Protein AF-A0A6V7WPK8-F1 (afdb_monomer_lite)

Radius of gyration: 22.75 Å; chains: 1; bounding box: 40×46×51 Å

InterPro domains:
  IPR001312 Hexokinase [PTHR19443] (11-66)
  IPR022672 Hexokinase, N-terminal [PF00349] (12-66)
  IPR043129 ATPase, nucleotide binding domain [SSF53067] (12-67)

Foldseek 3Di:
DDDDDLVPDDPVVSVVVVVVDDDPVNVVVVVVVVVVLLVLLPDDDPPRDRPDNPDDPPPPDDDPPPPPPPPPD

Organism: Meloidogyne enterolobii (NCBI:txid390850)

pLDDT: mean 85.02, std 13.9, range [41.31, 98.19]

Sequence (73 aa):
MDYPTEQQLPVEVRDIVKKFRVPVDRLKVISDDMVAAMKRGLESGSGRQSSIGMLPSFVPALPDGTDWQLLCY

Secondary structure (DSSP, 8-state):
--PPPGGGS-HHHHHHHHHTPPPHHHHHHHHHHHHHHHHHHHS-STT---SS--------S---S-GGGSS--

Structure (mmCIF, N/CA/C/O backbone):
data_AF-A0A6V7WPK8-F1
#
_entry.id   AF-A0A6V7WPK8-F1
#
loop_
_atom_site.group_PDB
_atom_site.id
_atom_site.type_symbol
_atom_site.label_atom_id
_atom_site.label_alt_id
_atom_site.label_comp_id
_atom_site.label_asym_id
_atom_site.label_entity_id
_atom_site.label_seq_id
_atom_site.pdbx_PD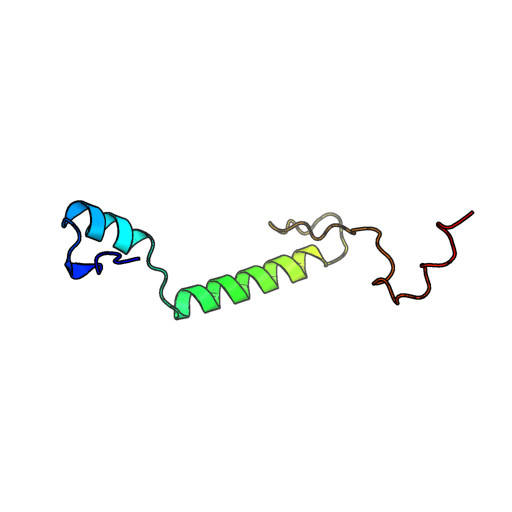B_ins_code
_atom_site.Cartn_x
_atom_site.Cartn_y
_atom_site.Cartn_z
_atom_site.occupancy
_atom_site.B_iso_or_equiv
_atom_site.auth_seq_id
_atom_site.auth_comp_id
_atom_site.auth_asym_id
_atom_site.auth_atom_id
_atom_site.pdbx_PDB_model_num
ATOM 1 N N . MET A 1 1 ? -16.552 -25.143 11.798 1.00 59.03 1 MET A N 1
ATOM 2 C CA . MET A 1 1 ? -15.848 -24.405 12.862 1.00 59.03 1 MET A CA 1
ATOM 3 C C . MET A 1 1 ? -16.813 -23.374 13.401 1.00 59.03 1 MET A C 1
ATOM 5 O O . MET A 1 1 ? -17.239 -22.524 12.630 1.00 59.03 1 MET A O 1
ATOM 9 N N . ASP A 1 2 ? -17.220 -23.517 14.657 1.00 82.50 2 ASP A N 1
ATOM 10 C CA . ASP A 1 2 ? -18.111 -22.576 15.337 1.00 82.50 2 ASP A CA 1
ATOM 11 C C . ASP A 1 2 ? -17.245 -21.481 15.973 1.00 82.50 2 ASP A C 1
ATOM 13 O O . ASP A 1 2 ? -16.748 -21.634 17.088 1.00 82.50 2 ASP A O 1
ATOM 17 N N . TYR A 1 3 ? -16.922 -20.438 15.201 1.00 77.00 3 TYR A N 1
ATOM 18 C CA . TYR A 1 3 ? -16.186 -19.295 15.740 1.00 77.00 3 TYR A CA 1
ATOM 19 C C . TYR A 1 3 ? -17.178 -18.315 16.367 1.00 77.00 3 TYR A C 1
ATOM 21 O O . TYR A 1 3 ? -18.152 -17.946 15.705 1.00 77.00 3 TYR A O 1
ATOM 29 N N . PRO A 1 4 ? -16.935 -17.858 17.608 1.00 76.19 4 PRO A N 1
ATOM 30 C CA . PRO A 1 4 ? -17.808 -16.890 18.245 1.00 76.19 4 PRO A CA 1
ATOM 31 C C . PRO A 1 4 ? -17.836 -15.590 17.438 1.00 76.19 4 PRO A C 1
ATOM 33 O O . PRO A 1 4 ? -16.803 -15.079 16.999 1.00 76.19 4 PRO A O 1
ATOM 36 N N . THR A 1 5 ? -19.036 -15.044 17.259 1.00 83.81 5 THR A N 1
ATOM 37 C CA . THR A 1 5 ? -19.229 -13.714 16.670 1.00 83.81 5 THR A CA 1
ATOM 38 C C . THR A 1 5 ? -18.626 -12.634 17.569 1.00 83.81 5 THR A C 1
ATOM 40 O O . THR A 1 5 ? -18.555 -12.790 18.786 1.00 83.81 5 THR A O 1
ATOM 43 N N . GLU A 1 6 ? -18.192 -11.504 17.000 1.00 80.62 6 GLU A N 1
ATOM 44 C CA . GLU A 1 6 ? -17.506 -10.440 17.758 1.00 80.62 6 GLU A CA 1
ATOM 45 C C . GLU A 1 6 ? -18.333 -9.880 18.929 1.00 80.62 6 GLU A C 1
ATOM 47 O O . GLU A 1 6 ? -17.765 -9.341 19.880 1.00 80.62 6 GLU A O 1
ATOM 52 N N . GLN A 1 7 ? -19.667 -9.998 18.889 1.00 83.00 7 GLN A N 1
ATOM 53 C CA . GLN A 1 7 ? -20.529 -9.611 20.009 1.00 83.00 7 GLN A CA 1
ATOM 54 C C . GLN A 1 7 ? -20.365 -10.521 21.236 1.00 83.00 7 GLN A C 1
ATOM 56 O O . GLN A 1 7 ? -20.634 -10.075 22.349 1.00 83.00 7 GLN A O 1
ATOM 61 N N . GLN A 1 8 ? -19.921 -11.764 21.040 1.00 88.19 8 GLN A N 1
ATOM 62 C CA . GLN A 1 8 ? -19.727 -12.776 22.082 1.00 88.19 8 GLN A CA 1
ATOM 63 C C . GLN A 1 8 ? -18.322 -12.717 22.706 1.00 88.19 8 GLN A C 1
ATOM 65 O O . GLN A 1 8 ? -18.028 -13.472 23.631 1.00 88.19 8 GLN A O 1
ATOM 70 N N . LEU A 1 9 ? -17.447 -11.828 22.219 1.00 88.81 9 LEU A N 1
ATOM 71 C CA . LEU A 1 9 ? -16.102 -11.653 22.762 1.00 88.81 9 LEU A CA 1
ATOM 72 C C . LEU A 1 9 ? -16.116 -10.829 24.061 1.00 88.81 9 LEU A C 1
ATOM 74 O O . LEU A 1 9 ? -16.891 -9.871 24.174 1.00 88.81 9 LEU A O 1
ATOM 78 N N . PRO A 1 10 ? -15.201 -11.118 25.007 1.00 93.75 10 PRO A N 1
ATOM 79 C CA . PRO A 1 10 ? -14.943 -10.239 26.141 1.00 93.75 10 PRO A CA 1
ATOM 80 C C . PRO A 1 10 ? -14.662 -8.805 25.677 1.00 93.75 10 PRO A C 1
ATOM 82 O O . PRO A 1 10 ? -14.028 -8.588 24.640 1.00 93.75 10 PRO A O 1
ATOM 85 N N . VAL A 1 11 ? -15.11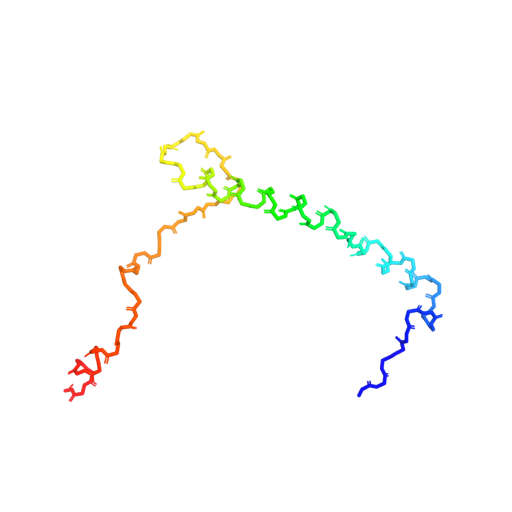8 -7.820 26.456 1.00 92.06 11 VAL A N 1
ATOM 86 C CA . VAL A 1 11 ? -15.033 -6.392 26.095 1.00 92.06 11 VAL A CA 1
ATOM 87 C C . VAL A 1 11 ? -13.598 -5.977 25.766 1.00 92.06 11 VAL A C 1
ATOM 89 O O . VAL A 1 11 ? -13.373 -5.319 24.754 1.00 92.06 11 VAL A O 1
ATOM 92 N N . GLU A 1 12 ? -12.639 -6.449 26.559 1.00 94.12 12 GLU A N 1
ATOM 93 C CA . GLU A 1 12 ? -11.206 -6.204 26.379 1.00 94.12 12 GLU A CA 1
ATOM 94 C C . GLU A 1 12 ? -10.713 -6.668 25.002 1.00 94.12 12 GLU A C 1
ATOM 96 O O . GLU A 1 12 ? -10.072 -5.913 24.269 1.00 94.12 12 GLU A O 1
ATOM 101 N N . VAL A 1 13 ? -11.075 -7.893 24.607 1.00 93.75 13 VAL A N 1
ATOM 102 C CA . VAL A 1 13 ? -10.699 -8.473 23.312 1.00 93.75 13 VAL A CA 1
ATOM 103 C C . VAL A 1 13 ? -11.355 -7.696 22.177 1.00 93.75 13 VAL A C 1
ATOM 105 O O . VAL A 1 13 ? -10.698 -7.350 21.198 1.00 93.75 13 VAL A O 1
ATOM 108 N N . ARG A 1 14 ? -12.638 -7.355 22.317 1.00 91.94 14 ARG A N 1
ATOM 109 C CA . ARG A 1 14 ? -13.371 -6.579 21.312 1.00 91.94 14 ARG A CA 1
ATOM 110 C C . ARG A 1 14 ? -12.746 -5.200 21.094 1.00 91.94 14 ARG A C 1
ATOM 112 O O . ARG A 1 14 ? -12.655 -4.744 19.956 1.00 91.94 14 ARG A O 1
ATOM 119 N N . ASP A 1 15 ? -12.301 -4.540 22.156 1.00 93.19 15 ASP A N 1
ATOM 120 C CA . ASP A 1 15 ? -11.665 -3.226 22.064 1.00 93.19 15 ASP A CA 1
ATOM 121 C C . ASP A 1 15 ? -10.261 -3.291 21.457 1.00 93.19 15 ASP A C 1
ATOM 123 O O . ASP A 1 15 ? -9.853 -2.362 20.759 1.00 93.19 15 ASP A O 1
ATOM 127 N N . ILE A 1 16 ? -9.548 -4.405 21.635 1.00 94.19 16 ILE A N 1
ATOM 128 C CA . ILE A 1 16 ? -8.306 -4.683 20.907 1.00 94.19 16 ILE A CA 1
ATOM 129 C C . ILE A 1 16 ? -8.603 -4.901 19.418 1.00 94.19 16 ILE A C 1
ATOM 131 O O . ILE A 1 16 ? -8.016 -4.218 18.584 1.00 94.19 16 ILE A O 1
ATOM 135 N N . VAL A 1 17 ? -9.550 -5.779 19.071 1.00 91.81 17 VAL A N 1
ATOM 136 C CA . VAL A 1 17 ? -9.910 -6.104 17.675 1.00 91.81 17 VAL A CA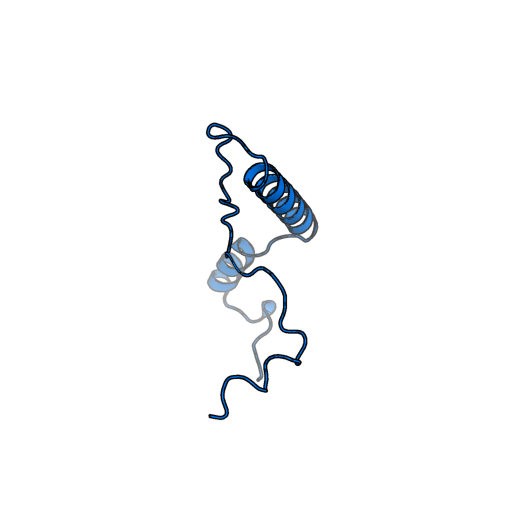 1
ATOM 137 C C . VAL A 1 17 ? -10.371 -4.866 16.902 1.00 91.81 17 VAL A C 1
ATOM 139 O O . VAL A 1 17 ? -9.959 -4.664 15.760 1.00 91.81 17 VAL A O 1
ATOM 142 N N . LYS A 1 18 ? -11.153 -3.978 17.530 1.00 91.56 18 LYS A N 1
ATOM 143 C CA . LYS A 1 18 ? -11.582 -2.708 16.918 1.00 91.56 18 LYS A CA 1
ATOM 144 C C . LYS A 1 18 ? -10.413 -1.857 16.412 1.00 91.56 18 LYS A C 1
ATOM 146 O O . LYS A 1 18 ? -10.580 -1.182 15.403 1.00 91.56 18 LYS A O 1
ATOM 151 N N . LYS A 1 19 ? -9.242 -1.895 17.062 1.00 94.00 19 LYS A N 1
ATOM 152 C CA . LYS A 1 19 ? -8.051 -1.131 16.637 1.00 94.00 19 LYS A CA 1
ATOM 153 C C . LYS A 1 19 ? -7.464 -1.630 15.314 1.00 94.00 19 LYS A C 1
ATOM 155 O O . LYS A 1 19 ? -6.791 -0.867 14.631 1.00 94.00 19 LYS A O 1
ATOM 160 N N . PHE A 1 20 ? -7.730 -2.883 14.949 1.00 93.69 20 PHE A N 1
ATOM 161 C CA . PHE A 1 20 ? -7.268 -3.498 13.703 1.00 93.69 20 PHE A CA 1
ATOM 162 C C . PHE A 1 20 ? -8.309 -3.427 12.581 1.00 93.69 20 PHE A C 1
ATOM 164 O O . PHE A 1 20 ? -8.026 -3.833 11.454 1.00 93.69 20 PHE A O 1
ATOM 171 N N . ARG A 1 21 ? -9.513 -2.904 12.853 1.00 92.44 21 ARG A N 1
ATOM 172 C CA . ARG A 1 21 ? -10.519 -2.694 11.810 1.00 92.44 21 ARG A CA 1
ATOM 173 C C . ARG A 1 21 ? -10.105 -1.528 10.924 1.00 92.44 21 ARG A C 1
ATOM 175 O O . ARG A 1 21 ? -10.043 -0.383 11.365 1.00 92.44 21 ARG A O 1
ATOM 182 N N . VAL A 1 22 ? -9.891 -1.824 9.650 1.00 95.31 22 VAL A N 1
ATOM 183 C CA . VAL A 1 22 ? -9.602 -0.817 8.631 1.00 95.31 22 VAL A CA 1
ATOM 184 C C . VAL A 1 22 ? -10.878 -0.567 7.821 1.00 95.31 22 VAL A C 1
ATOM 186 O O . VAL A 1 22 ? -11.414 -1.513 7.243 1.00 95.31 22 VAL A O 1
ATOM 189 N N . PRO A 1 23 ? -11.405 0.671 7.773 1.00 95.75 23 PRO A N 1
ATOM 190 C CA . PRO A 1 23 ? -12.572 0.974 6.952 1.00 95.75 23 PRO A CA 1
ATOM 191 C C . PRO A 1 23 ? -12.227 0.881 5.460 1.00 95.75 23 PRO A C 1
ATOM 193 O O . PRO A 1 23 ? -11.096 1.154 5.056 1.00 95.75 23 PRO A O 1
ATOM 196 N N . VAL A 1 24 ? -13.216 0.544 4.629 1.00 96.38 24 VAL A N 1
ATOM 197 C CA . VAL A 1 24 ? -13.024 0.324 3.183 1.00 96.38 24 VAL A CA 1
ATOM 198 C C . VAL A 1 24 ? -12.412 1.542 2.488 1.00 96.38 24 VAL A C 1
ATOM 200 O O . VAL A 1 24 ? -11.525 1.391 1.653 1.00 96.38 24 VAL A O 1
ATOM 203 N N . ASP A 1 25 ? -12.809 2.755 2.864 1.00 97.56 25 ASP A N 1
ATOM 204 C CA . ASP A 1 25 ? -12.246 3.966 2.259 1.00 97.56 25 ASP A CA 1
ATOM 205 C C . ASP A 1 25 ? -10.767 4.159 2.610 1.00 97.56 25 ASP A C 1
ATOM 207 O O . ASP A 1 25 ? -9.988 4.619 1.779 1.00 97.56 25 ASP A O 1
ATOM 211 N N . ARG A 1 26 ? -10.336 3.711 3.797 1.00 97.12 26 ARG A N 1
ATOM 212 C CA . ARG A 1 26 ? -8.912 3.697 4.150 1.00 97.12 26 ARG A CA 1
ATOM 213 C C . ARG A 1 26 ? -8.144 2.647 3.350 1.00 97.12 26 ARG A C 1
ATOM 215 O O . ARG A 1 26 ? -6.999 2.907 2.998 1.00 97.12 26 ARG A O 1
ATOM 222 N N . LEU A 1 27 ? -8.756 1.504 3.031 1.00 98.00 27 LEU A N 1
ATOM 223 C CA . LEU A 1 27 ? -8.140 0.504 2.150 1.00 98.00 27 LEU A CA 1
ATOM 224 C C . LEU A 1 27 ? -7.915 1.050 0.737 1.00 98.00 27 LEU A C 1
ATOM 226 O O . LEU A 1 27 ? -6.866 0.783 0.162 1.00 98.00 27 LEU A O 1
ATOM 230 N N . LYS A 1 28 ? -8.848 1.850 0.202 1.00 98.19 28 LYS A N 1
ATOM 231 C CA . LYS A 1 28 ? -8.668 2.513 -1.103 1.00 98.19 28 LYS A CA 1
ATOM 232 C C . LYS A 1 28 ? -7.461 3.447 -1.090 1.00 98.19 28 LYS A C 1
ATOM 234 O O . LYS A 1 28 ? -6.598 3.320 -1.946 1.00 98.19 28 LYS A O 1
ATOM 239 N N . VAL A 1 29 ? -7.348 4.291 -0.061 1.00 98.12 29 VAL A N 1
ATOM 240 C CA . VAL A 1 29 ? -6.189 5.186 0.108 1.00 98.12 29 VAL A CA 1
ATOM 241 C C . VAL A 1 29 ? -4.882 4.392 0.187 1.00 98.12 29 VAL A C 1
ATOM 243 O O . VAL A 1 29 ? -3.936 4.705 -0.524 1.00 98.12 29 VAL A O 1
ATOM 246 N N . ILE A 1 30 ? -4.838 3.320 0.991 1.00 97.62 30 ILE A N 1
ATOM 247 C CA . ILE A 1 30 ? -3.647 2.460 1.098 1.00 97.62 30 ILE A CA 1
ATOM 248 C C . ILE A 1 30 ? -3.303 1.824 -0.256 1.00 97.62 30 ILE A C 1
ATOM 250 O O . ILE A 1 30 ? -2.136 1.784 -0.633 1.00 97.62 30 ILE A O 1
ATOM 254 N N . SER A 1 31 ? -4.303 1.343 -0.998 1.00 97.81 31 SER A N 1
ATOM 255 C CA . SER A 1 31 ? -4.111 0.773 -2.335 1.00 97.81 31 SER A CA 1
ATOM 256 C C . SER A 1 31 ? -3.505 1.795 -3.302 1.00 97.81 31 SER A C 1
ATOM 258 O O . SER A 1 31 ? -2.535 1.487 -3.997 1.00 97.81 31 SER A O 1
ATOM 260 N N . ASP A 1 32 ? -4.038 3.016 -3.324 1.00 97.88 3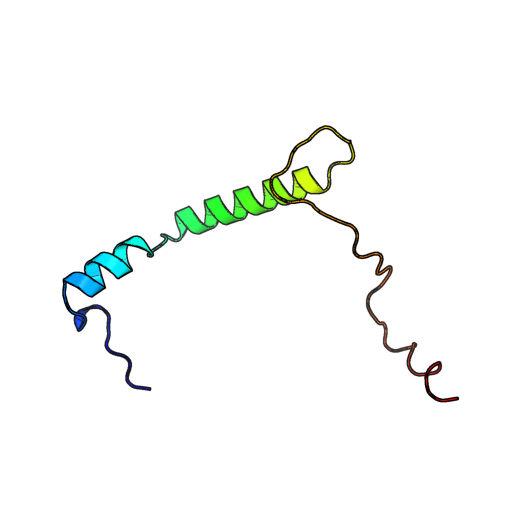2 ASP A N 1
ATOM 261 C CA . ASP A 1 32 ? -3.546 4.092 -4.187 1.00 97.88 32 ASP A CA 1
ATOM 262 C C . ASP A 1 32 ? -2.109 4.495 -3.819 1.00 97.88 32 ASP A C 1
ATOM 264 O O . ASP A 1 32 ? -1.251 4.631 -4.700 1.00 97.88 32 ASP A O 1
ATOM 268 N N . ASP A 1 33 ? -1.810 4.591 -2.521 1.00 96.62 33 ASP A N 1
ATOM 269 C CA . ASP A 1 33 ? -0.468 4.870 -2.004 1.00 96.62 33 ASP A CA 1
ATOM 270 C C . ASP A 1 33 ? 0.537 3.780 -2.405 1.00 96.62 33 ASP A C 1
ATOM 272 O O . ASP A 1 33 ? 1.656 4.092 -2.832 1.00 96.62 33 ASP A O 1
ATOM 276 N N . MET A 1 34 ? 0.143 2.503 -2.317 1.00 96.69 34 MET A N 1
ATOM 277 C CA . MET A 1 34 ? 0.975 1.373 -2.744 1.00 96.69 34 MET A CA 1
ATOM 278 C C . MET A 1 34 ? 1.281 1.448 -4.240 1.00 96.69 34 MET A C 1
ATOM 280 O O . MET A 1 34 ? 2.441 1.321 -4.635 1.00 96.69 34 MET A O 1
ATOM 284 N N . VAL A 1 35 ? 0.277 1.715 -5.081 1.00 96.12 35 VAL A N 1
ATOM 285 C CA . VAL A 1 35 ? 0.475 1.877 -6.531 1.00 96.12 35 VAL A CA 1
ATOM 286 C C . VAL A 1 35 ? 1.404 3.050 -6.832 1.00 96.12 35 VAL A C 1
ATOM 288 O O . VAL A 1 35 ? 2.300 2.927 -7.669 1.00 96.12 35 VAL A O 1
ATOM 291 N N . ALA A 1 36 ? 1.240 4.176 -6.139 1.00 94.00 36 ALA A N 1
ATOM 292 C CA . ALA A 1 36 ? 2.110 5.333 -6.305 1.00 94.00 36 ALA A CA 1
ATOM 293 C C . ALA A 1 36 ? 3.562 5.026 -5.893 1.00 94.00 36 ALA A C 1
ATOM 295 O O . ALA A 1 36 ? 4.495 5.425 -6.592 1.00 94.00 36 ALA A O 1
ATOM 296 N N . ALA A 1 37 ? 3.771 4.291 -4.796 1.00 93.38 37 ALA A N 1
ATOM 297 C CA . ALA A 1 37 ? 5.099 3.869 -4.352 1.00 93.38 37 ALA A CA 1
ATOM 298 C C . ALA A 1 37 ? 5.759 2.877 -5.324 1.00 93.38 37 ALA A C 1
ATOM 300 O O . ALA A 1 37 ? 6.948 3.019 -5.616 1.00 93.38 37 ALA A O 1
ATOM 301 N N . MET A 1 38 ? 4.997 1.934 -5.885 1.00 93.69 38 MET A N 1
ATOM 302 C CA . MET A 1 38 ? 5.493 1.016 -6.918 1.00 93.69 38 MET A CA 1
ATOM 303 C C . MET A 1 38 ? 5.904 1.764 -8.190 1.00 93.69 38 MET A C 1
ATOM 305 O O . MET A 1 38 ? 6.999 1.543 -8.697 1.00 93.69 38 MET A O 1
ATOM 309 N N . LYS A 1 39 ? 5.077 2.703 -8.673 1.00 92.44 39 LYS A N 1
ATOM 310 C CA . LYS A 1 39 ? 5.415 3.540 -9.839 1.00 92.44 39 LYS A CA 1
ATOM 311 C C . LYS A 1 39 ? 6.718 4.304 -9.618 1.00 92.44 39 LYS A C 1
ATOM 313 O O . LYS A 1 39 ? 7.612 4.211 -10.449 1.00 92.44 39 LYS A O 1
ATOM 318 N N . ARG A 1 40 ? 6.866 4.961 -8.461 1.00 91.12 40 ARG A N 1
ATOM 319 C CA . ARG A 1 40 ? 8.117 5.639 -8.081 1.00 91.12 40 ARG A CA 1
ATOM 320 C C . ARG A 1 40 ? 9.308 4.685 -8.004 1.00 91.12 40 ARG A C 1
ATOM 322 O O . ARG A 1 40 ? 10.409 5.082 -8.352 1.00 91.12 40 ARG A O 1
ATOM 329 N N . GLY A 1 41 ? 9.098 3.447 -7.553 1.00 90.25 41 GLY A N 1
ATOM 330 C CA . GLY A 1 41 ? 10.144 2.424 -7.491 1.00 90.25 41 GLY A CA 1
ATOM 331 C C . GLY A 1 41 ? 10.614 1.927 -8.863 1.00 90.25 41 GLY A C 1
ATOM 332 O O . GLY A 1 41 ? 11.741 1.454 -8.965 1.00 90.25 41 GLY A O 1
ATOM 333 N N . LEU A 1 42 ? 9.777 2.041 -9.904 1.00 89.81 42 LEU A N 1
ATOM 334 C CA . LEU A 1 42 ? 10.117 1.711 -11.297 1.00 89.81 42 LEU A CA 1
ATOM 335 C C . LEU A 1 42 ? 10.777 2.875 -12.055 1.00 89.81 42 LEU A C 1
ATOM 337 O O . LEU A 1 42 ? 11.376 2.653 -13.107 1.00 89.81 42 LEU A O 1
ATOM 341 N N . GLU A 1 43 ? 10.654 4.114 -11.570 1.00 87.69 43 GLU A N 1
ATOM 342 C CA . GLU A 1 43 ? 11.274 5.277 -12.207 1.00 87.69 43 GLU A CA 1
ATOM 343 C C . GLU A 1 43 ? 12.807 5.171 -12.141 1.00 87.69 43 GLU A C 1
ATOM 345 O O . GLU A 1 43 ? 13.413 5.143 -11.071 1.00 87.69 43 GLU A O 1
ATOM 350 N N . SER A 1 44 ? 13.455 5.121 -13.305 1.00 65.38 44 SER A N 1
ATOM 351 C CA . SER A 1 44 ? 14.904 4.958 -13.425 1.00 65.38 44 SER A CA 1
ATOM 352 C C . SER A 1 44 ? 15.666 6.206 -12.962 1.00 65.38 44 SER A C 1
ATOM 354 O O . SER A 1 44 ? 15.578 7.262 -13.592 1.00 65.38 44 SER A O 1
ATOM 356 N N . GLY A 1 45 ? 16.461 6.075 -11.898 1.00 61.94 45 GLY A N 1
ATOM 357 C CA . GLY A 1 45 ? 17.430 7.083 -11.461 1.00 61.94 45 GLY A CA 1
ATOM 358 C C . GLY A 1 45 ? 17.822 6.923 -9.991 1.00 61.94 45 GLY A C 1
ATOM 359 O O . GLY A 1 45 ? 16.952 6.822 -9.132 1.00 61.94 45 GLY A O 1
ATOM 360 N N . SER A 1 46 ? 19.129 6.948 -9.695 1.00 54.84 46 SER A N 1
ATOM 361 C CA . SER A 1 46 ? 19.756 6.754 -8.366 1.00 54.84 46 SER A CA 1
ATOM 362 C C . SER A 1 46 ? 19.377 7.769 -7.265 1.00 54.84 46 SER A C 1
ATOM 364 O O . SER A 1 46 ? 20.145 7.966 -6.328 1.00 54.84 46 SER A O 1
ATOM 366 N N . GLY A 1 47 ? 18.229 8.444 -7.342 1.00 55.53 47 GLY A N 1
ATOM 367 C CA . GLY A 1 47 ? 17.881 9.537 -6.428 1.00 55.53 47 GLY A CA 1
ATOM 368 C C . GLY A 1 47 ? 16.424 9.629 -5.984 1.00 55.53 47 GLY A C 1
ATOM 369 O O . GLY A 1 47 ? 16.127 10.467 -5.137 1.00 55.53 47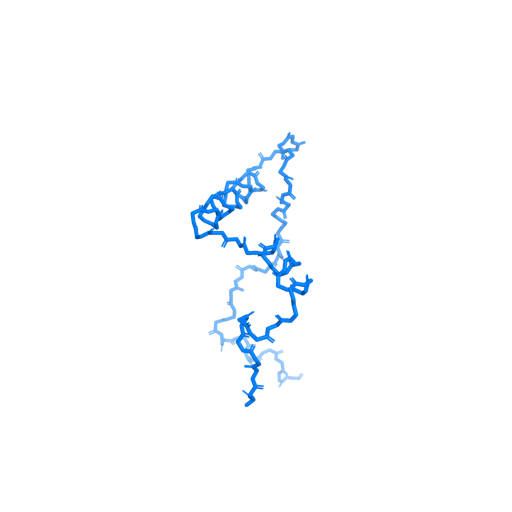 GLY A O 1
ATOM 370 N N . ARG A 1 48 ? 15.500 8.805 -6.495 1.00 58.25 48 ARG A N 1
ATOM 371 C CA . ARG A 1 48 ? 14.120 8.788 -5.981 1.00 58.25 48 ARG A CA 1
ATOM 372 C C . ARG A 1 48 ? 13.966 7.639 -4.998 1.00 58.25 48 ARG A C 1
ATOM 374 O O . ARG A 1 48 ? 13.736 6.498 -5.377 1.00 58.25 48 ARG A O 1
ATOM 381 N N . GLN A 1 49 ? 14.132 7.958 -3.717 1.00 71.19 49 GLN A N 1
ATOM 382 C CA . GLN A 1 49 ? 13.896 7.029 -2.615 1.00 71.19 49 GLN A CA 1
ATOM 383 C C . GLN A 1 49 ? 12.398 6.687 -2.557 1.00 71.19 49 GLN A C 1
ATOM 385 O O . GLN A 1 49 ? 11.606 7.404 -1.949 1.00 71.19 49 GLN A O 1
ATOM 390 N N . SER A 1 50 ? 11.988 5.610 -3.228 1.00 82.06 50 SER A N 1
ATOM 391 C CA . SER A 1 50 ? 10.720 4.951 -2.913 1.00 82.06 50 SER A CA 1
ATOM 392 C C . SER A 1 50 ? 10.918 4.041 -1.705 1.00 82.06 50 SER A C 1
ATOM 394 O O . SER A 1 50 ? 11.973 3.429 -1.547 1.00 82.06 50 SER A O 1
ATOM 396 N N . SER A 1 51 ? 9.890 3.912 -0.869 1.00 87.38 51 SER A N 1
ATOM 397 C CA . SER A 1 51 ? 9.856 2.893 0.184 1.00 87.38 51 SER A CA 1
ATOM 398 C C . 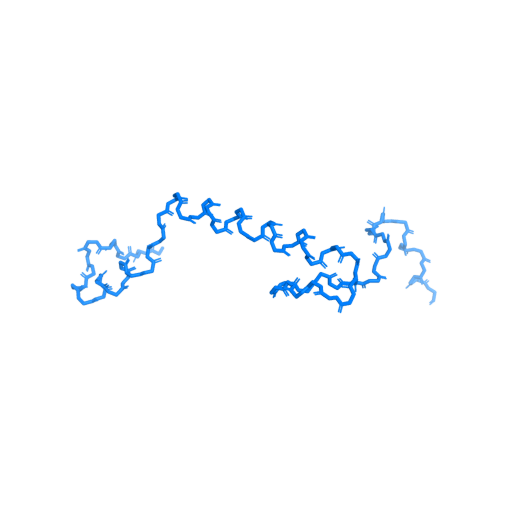SER A 1 51 ? 9.753 1.469 -0.378 1.00 87.38 51 SER A C 1
ATOM 400 O O . SER A 1 51 ? 10.042 0.517 0.341 1.00 87.38 51 SER A O 1
ATOM 402 N N . ILE A 1 52 ? 9.356 1.317 -1.650 1.00 89.69 52 ILE A N 1
ATOM 403 C CA . ILE A 1 52 ? 9.255 0.034 -2.357 1.00 89.69 52 ILE A CA 1
ATOM 404 C C . ILE A 1 52 ? 10.324 -0.014 -3.454 1.00 89.69 52 ILE A C 1
ATOM 406 O O . ILE A 1 52 ? 10.239 0.716 -4.443 1.00 89.69 52 ILE A O 1
ATOM 410 N N . GLY A 1 53 ? 11.320 -0.887 -3.287 1.00 88.38 53 GLY A N 1
ATOM 411 C CA . GLY A 1 53 ? 12.325 -1.169 -4.314 1.00 88.38 53 GLY A CA 1
ATOM 412 C C . GLY A 1 53 ? 11.792 -2.160 -5.349 1.00 88.38 53 GLY A C 1
ATOM 413 O O . GLY A 1 53 ? 11.543 -3.317 -5.020 1.00 88.38 53 GLY A O 1
ATOM 414 N N . MET A 1 54 ? 11.628 -1.722 -6.599 1.00 91.94 54 MET A N 1
ATOM 415 C CA . MET A 1 54 ? 11.105 -2.554 -7.692 1.00 91.94 54 MET A CA 1
ATOM 416 C C . MET A 1 54 ? 12.247 -3.246 -8.441 1.00 91.94 54 MET A C 1
ATOM 418 O O . MET A 1 54 ? 12.608 -2.873 -9.555 1.00 91.94 54 MET A O 1
ATOM 422 N N . LEU A 1 55 ? 12.865 -4.225 -7.783 1.00 90.81 55 LEU A N 1
ATOM 423 C CA . LEU A 1 55 ? 14.052 -4.904 -8.298 1.00 90.81 55 LEU A CA 1
ATOM 424 C C . LEU A 1 55 ? 13.720 -5.852 -9.466 1.00 90.81 55 LEU A C 1
ATOM 426 O O . LEU A 1 55 ? 12.677 -6.511 -9.444 1.00 90.81 55 LEU A O 1
ATOM 430 N N . PRO A 1 56 ? 14.611 -5.968 -10.467 1.00 91.19 56 PRO A N 1
ATOM 431 C CA . PRO A 1 56 ? 14.437 -6.925 -11.551 1.00 91.19 56 PRO A CA 1
ATOM 432 C C . PRO A 1 56 ? 14.565 -8.362 -11.029 1.00 91.19 56 PRO A C 1
ATOM 434 O O . PRO A 1 56 ? 15.502 -8.689 -10.305 1.00 91.19 56 PRO A O 1
ATOM 437 N N . SER A 1 57 ? 13.650 -9.240 -11.443 1.00 92.38 57 SER A N 1
ATOM 438 C CA . SER A 1 57 ? 13.728 -10.682 -11.159 1.00 92.38 57 SER A CA 1
ATOM 439 C C . SER A 1 57 ? 14.691 -11.428 -12.088 1.00 92.38 57 SER A C 1
ATOM 441 O O . SER A 1 57 ? 15.022 -12.578 -11.819 1.00 92.38 57 SER A O 1
ATOM 443 N N . PHE A 1 58 ? 15.104 -10.794 -13.194 1.00 93.25 58 PHE A N 1
ATOM 444 C CA . PHE A 1 58 ? 15.856 -11.401 -14.301 1.00 93.25 58 PHE A CA 1
ATOM 445 C C . PHE A 1 58 ? 15.175 -12.628 -14.935 1.00 93.25 58 PHE A C 1
ATOM 447 O O . PHE A 1 58 ? 15.827 -13.406 -15.624 1.00 93.25 58 PHE A O 1
ATOM 454 N N . VAL A 1 59 ? 13.859 -12.775 -14.753 1.00 92.31 59 VAL A N 1
ATOM 455 C CA . VAL A 1 59 ? 13.036 -13.766 -15.456 1.00 92.31 59 VAL A CA 1
ATOM 456 C C . VAL A 1 59 ? 12.471 -13.100 -16.717 1.00 92.31 59 VAL A C 1
ATOM 458 O O . VAL A 1 59 ? 11.626 -12.213 -16.592 1.00 92.31 59 VAL A O 1
ATOM 461 N N . PRO A 1 60 ? 12.945 -13.463 -17.924 1.00 89.19 60 PRO A N 1
ATOM 462 C CA . PRO A 1 60 ? 12.633 -12.724 -19.148 1.00 89.19 60 PRO A CA 1
ATOM 463 C C . PRO A 1 60 ? 11.236 -13.021 -19.713 1.00 89.19 60 PRO A C 1
ATOM 465 O O . PRO A 1 60 ? 10.692 -12.191 -20.438 1.00 89.19 60 PRO A O 1
ATOM 468 N N . ALA A 1 61 ? 10.658 -14.184 -19.401 1.00 89.56 61 ALA A N 1
ATOM 469 C CA . ALA A 1 61 ? 9.351 -14.608 -19.891 1.00 89.56 61 ALA A CA 1
ATOM 470 C C . ALA A 1 61 ? 8.661 -15.551 -18.895 1.00 89.56 61 ALA A C 1
ATOM 472 O O . ALA A 1 61 ? 9.313 -16.184 -18.063 1.00 89.56 61 ALA A O 1
ATOM 473 N N . LEU A 1 62 ? 7.333 -15.636 -18.988 1.00 91.56 62 LEU A N 1
ATOM 474 C CA . LEU A 1 62 ? 6.566 -16.694 -18.333 1.00 91.56 62 LEU A CA 1
ATOM 475 C C . LEU A 1 62 ? 6.791 -18.018 -19.079 1.00 91.56 62 LEU A C 1
ATOM 477 O O . LEU A 1 62 ? 6.965 -17.982 -20.297 1.00 91.56 62 LEU A O 1
ATOM 481 N N . PRO A 1 63 ? 6.755 -19.168 -18.388 1.00 89.00 63 PRO A N 1
ATOM 482 C CA . PRO A 1 63 ? 6.864 -20.461 -19.052 1.00 89.00 63 PRO A CA 1
ATOM 483 C C . PRO A 1 63 ? 5.699 -20.639 -20.032 1.00 89.00 63 PRO A C 1
ATOM 485 O O . PRO A 1 63 ? 4.533 -20.549 -19.643 1.00 89.00 63 PRO A O 1
ATOM 488 N N . ASP A 1 64 ? 6.018 -20.896 -21.298 1.00 87.75 64 ASP A N 1
ATOM 489 C CA . ASP A 1 64 ? 5.042 -21.106 -22.377 1.00 87.75 64 ASP A CA 1
ATOM 490 C C . ASP A 1 64 ? 4.704 -22.592 -22.593 1.00 87.75 64 ASP A C 1
ATOM 492 O O . ASP A 1 64 ? 3.864 -22.945 -23.421 1.00 87.75 64 ASP A O 1
ATOM 496 N N . GLY A 1 65 ? 5.341 -23.470 -21.815 1.00 82.12 65 GLY A N 1
ATOM 497 C CA . GLY A 1 65 ? 5.155 -24.910 -21.885 1.00 82.12 65 GLY A CA 1
ATOM 498 C C . GLY A 1 65 ? 5.866 -25.582 -23.061 1.00 82.12 65 GLY A C 1
ATOM 499 O O . GLY A 1 65 ? 5.593 -26.749 -23.319 1.00 82.12 65 GLY A O 1
ATOM 500 N N . THR A 1 66 ? 6.766 -24.904 -23.772 1.00 81.12 66 THR A N 1
ATOM 501 C CA . THR A 1 66 ? 7.623 -25.527 -24.799 1.00 81.12 66 THR A CA 1
ATOM 502 C C . THR A 1 66 ? 8.955 -26.030 -24.234 1.00 81.12 66 THR A C 1
ATOM 504 O O . THR A 1 66 ? 9.570 -26.937 -24.795 1.00 81.12 66 THR A O 1
ATOM 507 N N . ASP A 1 67 ? 9.338 -25.545 -23.051 1.00 75.31 67 ASP A N 1
ATOM 508 C CA . ASP A 1 67 ? 10.603 -25.858 -22.373 1.00 75.31 67 ASP A CA 1
ATOM 509 C C . ASP A 1 67 ? 10.725 -27.305 -21.841 1.00 75.31 67 ASP A C 1
ATOM 511 O O . ASP A 1 67 ? 11.778 -27.703 -21.338 1.00 75.31 67 ASP A O 1
ATOM 515 N N . TRP A 1 68 ? 9.690 -28.146 -21.970 1.00 63.03 68 TRP A N 1
ATOM 516 C CA . TRP A 1 68 ? 9.690 -29.526 -21.451 1.00 63.03 68 TRP A CA 1
ATOM 517 C C . TRP A 1 68 ? 10.636 -30.496 -22.184 1.00 63.03 68 TRP A C 1
ATOM 519 O O . TRP A 1 68 ? 10.717 -31.661 -21.802 1.00 63.03 68 TRP A O 1
ATOM 529 N N . GLN A 1 69 ? 11.357 -30.057 -23.221 1.00 58.28 69 GLN A N 1
ATOM 530 C CA . GLN A 1 69 ? 12.254 -30.920 -24.007 1.00 58.28 69 GLN A CA 1
ATOM 531 C C . GLN A 1 69 ? 13.739 -30.851 -23.612 1.00 58.28 69 GLN A C 1
ATOM 533 O O . GLN A 1 69 ? 14.527 -31.633 -24.135 1.00 58.28 69 GLN A O 1
ATOM 538 N N . LEU A 1 70 ? 14.142 -29.983 -22.675 1.00 57.81 70 LEU A N 1
ATOM 539 C CA . LEU A 1 70 ? 15.560 -29.827 -22.295 1.00 57.81 70 LEU A CA 1
ATOM 540 C C . LEU A 1 70 ? 15.964 -30.517 -20.976 1.00 57.81 70 LEU A C 1
ATOM 542 O O . LEU A 1 70 ? 17.124 -30.432 -20.585 1.00 57.81 70 LEU A O 1
ATOM 546 N N . LEU A 1 71 ? 15.047 -31.223 -20.301 1.00 55.22 71 LEU A N 1
ATOM 547 C CA . LEU A 1 71 ? 15.305 -31.911 -19.019 1.00 55.22 71 LEU A CA 1
ATOM 548 C C . LEU A 1 71 ? 15.175 -33.447 -19.087 1.00 55.22 71 LEU A C 1
ATOM 550 O O . LEU A 1 71 ? 15.152 -34.106 -18.050 1.00 55.22 71 LEU A O 1
ATOM 554 N N . CYS A 1 72 ? 15.091 -34.028 -20.288 1.00 51.56 72 CYS A N 1
ATOM 555 C CA . CYS A 1 72 ? 14.949 -35.478 -20.491 1.00 51.56 72 CYS A CA 1
ATOM 556 C C . CYS A 1 72 ? 16.118 -36.127 -21.258 1.00 51.56 72 CYS A C 1
ATOM 558 O O . CYS A 1 72 ? 15.891 -37.089 -21.990 1.00 51.56 72 CYS A O 1
ATOM 560 N N . TYR A 1 73 ? 17.349 -35.634 -21.086 1.00 41.31 73 TYR A N 1
ATOM 561 C CA . TYR A 1 73 ? 18.571 -36.287 -21.582 1.00 41.31 73 TYR A CA 1
ATOM 562 C C . TYR A 1 73 ? 19.546 -36.592 -20.447 1.00 41.31 73 TYR A C 1
ATOM 564 O O . TYR A 1 73 ? 19.732 -35.702 -19.588 1.00 41.31 73 TYR A O 1
#